Protein AF-A0A354NUY8-F1 (afdb_monomer_lite)

Radius of gyration: 17.68 Å; chains: 1; bounding box: 40×22×43 Å

Foldseek 3Di:
DVVVVVVVLVVVVVPDDPVCNVVVVVVVVVVVVCVVVVVVVLVVCCVPPHNVVSVVVVVVVVVVVVVVCVVVPPVVVVPD

Secondary structure (DSSP, 8-state):
-HHHHHHHHHHHHHSS-TTTHHHHHHHHHHHHHHHHHHHHHHHHHHHHT-HHHHHHHHHHHHHHHHHHHHHH-HHHHT--

Sequence (80 aa):
DAGRQTLNQVMIMEEVDDEYRGRVMSIFMMIWGMMPLGVLPAGLLAEAVSGQFAVGVMATLLILVTFVLWATQKQLRNHM

pLDDT: mean 80.73, std 9.4, range [49.34, 92.0]

Structure (mmCIF, N/CA/C/O backbone):
data_AF-A0A354NUY8-F1
#
_entry.id   AF-A0A354NUY8-F1
#
loop_
_atom_site.group_PDB
_atom_site.id
_atom_site.type_symbol
_atom_site.label_atom_id
_atom_site.label_alt_id
_atom_site.label_comp_id
_atom_site.label_asym_id
_atom_site.label_entity_id
_atom_site.label_seq_id
_atom_site.pdbx_PDB_ins_code
_atom_site.Cartn_x
_atom_site.Cartn_y
_atom_site.Cartn_z
_atom_site.occupancy
_atom_site.B_iso_or_equiv
_atom_site.auth_seq_id
_atom_site.auth_comp_id
_atom_site.auth_asym_id
_atom_site.auth_atom_id
_atom_site.pdbx_PDB_model_num
ATOM 1 N N . ASP A 1 1 ? 0.445 12.396 6.538 1.00 67.31 1 ASP A N 1
ATOM 2 C CA . ASP A 1 1 ? 0.247 10.938 6.699 1.00 67.31 1 ASP A CA 1
ATOM 3 C C . ASP A 1 1 ? 0.163 10.443 8.129 1.00 67.31 1 ASP A C 1
ATOM 5 O O . ASP A 1 1 ? -0.843 9.813 8.436 1.00 67.31 1 ASP A O 1
ATOM 9 N N . ALA A 1 2 ? 1.112 10.772 9.013 1.00 74.62 2 ALA A N 1
ATOM 10 C CA . ALA A 1 2 ? 1.083 10.325 10.414 1.00 74.62 2 ALA A CA 1
ATOM 11 C C . ALA A 1 2 ? -0.272 10.581 11.108 1.00 74.62 2 ALA A C 1
ATOM 13 O O . ALA A 1 2 ? -0.884 9.647 11.605 1.00 74.62 2 ALA A O 1
ATOM 14 N N . GLY A 1 3 ? -0.822 11.801 11.018 1.00 82.06 3 GLY A N 1
ATOM 15 C CA . GLY A 1 3 ? -2.120 12.122 11.631 1.00 82.06 3 GLY A CA 1
ATOM 16 C C . GLY A 1 3 ? -3.306 11.299 11.104 1.00 82.06 3 GLY A C 1
ATOM 17 O O . GLY A 1 3 ? -4.185 10.936 11.875 1.00 82.06 3 GLY A O 1
ATOM 18 N N . ARG A 1 4 ? -3.320 10.931 9.814 1.00 84.00 4 ARG A N 1
ATOM 19 C CA . ARG A 1 4 ? -4.381 10.079 9.238 1.00 84.00 4 ARG A CA 1
ATOM 20 C C . ARG A 1 4 ? -4.282 8.645 9.754 1.00 84.00 4 ARG A C 1
ATOM 22 O O . ARG A 1 4 ? -5.299 8.027 10.042 1.00 84.00 4 ARG A O 1
ATOM 29 N N . GLN A 1 5 ? -3.061 8.126 9.865 1.00 83.25 5 GLN A N 1
ATOM 30 C CA . GLN A 1 5 ? -2.810 6.783 10.388 1.00 83.25 5 GLN A CA 1
ATOM 31 C C . GLN A 1 5 ? -3.139 6.698 11.879 1.00 83.25 5 GLN A C 1
ATOM 33 O O . GLN A 1 5 ? -3.775 5.734 12.298 1.00 83.25 5 GLN A O 1
ATOM 38 N N . THR A 1 6 ? -2.783 7.727 12.653 1.00 84.50 6 THR A N 1
ATOM 39 C CA . THR A 1 6 ? -3.131 7.820 14.074 1.00 84.50 6 THR A CA 1
ATOM 40 C C . THR A 1 6 ? -4.643 7.872 14.271 1.00 84.50 6 THR A C 1
ATOM 42 O O . THR A 1 6 ? -5.163 7.092 15.058 1.00 84.50 6 THR A O 1
ATOM 45 N N . LEU A 1 7 ? -5.371 8.708 13.520 1.00 84.88 7 LEU A N 1
ATOM 46 C CA . LEU A 1 7 ? -6.839 8.755 13.600 1.00 84.88 7 LEU A CA 1
ATOM 47 C C . LEU A 1 7 ? -7.484 7.410 13.244 1.00 84.88 7 LEU A C 1
ATOM 49 O O . LEU A 1 7 ? -8.403 6.972 13.926 1.00 84.88 7 LEU A O 1
ATOM 53 N N . ASN A 1 8 ? -6.977 6.730 12.213 1.00 84.25 8 ASN A N 1
ATOM 54 C CA . ASN A 1 8 ? -7.474 5.411 11.828 1.00 84.25 8 ASN A CA 1
ATOM 55 C C . ASN A 1 8 ? -7.273 4.372 12.947 1.00 84.25 8 ASN A C 1
ATOM 57 O O . ASN A 1 8 ? -8.190 3.631 13.281 1.00 84.25 8 ASN A O 1
ATOM 61 N N . GLN A 1 9 ? -6.096 4.357 13.578 1.00 82.75 9 GLN A N 1
ATOM 62 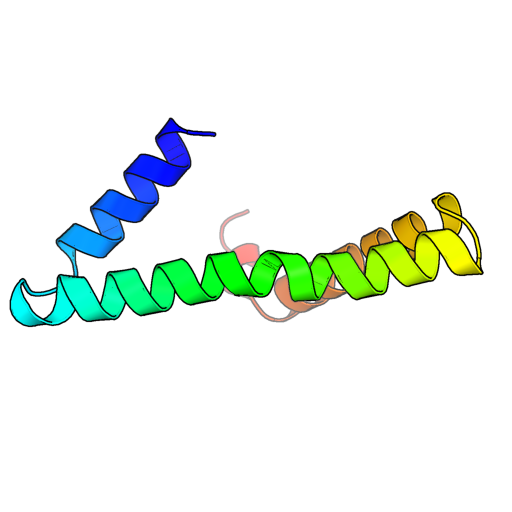C CA . GLN A 1 9 ? -5.827 3.471 14.715 1.00 82.75 9 GLN A CA 1
ATOM 63 C C . GLN A 1 9 ? -6.712 3.790 15.925 1.00 82.75 9 GLN A C 1
ATOM 65 O O . GLN A 1 9 ? -7.181 2.868 16.583 1.00 82.75 9 GLN A O 1
ATOM 70 N N . VAL A 1 10 ? -6.965 5.072 16.202 1.00 84.56 10 VAL A N 1
ATOM 71 C CA . VAL A 1 10 ? -7.837 5.491 17.310 1.00 84.56 10 VAL A CA 1
ATOM 72 C C . VAL A 1 10 ? -9.270 5.011 17.091 1.00 84.56 10 VAL A C 1
ATOM 74 O O . VAL A 1 10 ? -9.819 4.400 17.999 1.00 84.56 10 VAL A O 1
ATOM 77 N N . MET A 1 11 ? -9.836 5.185 15.891 1.00 84.06 11 MET A N 1
ATOM 78 C CA . MET A 1 11 ? -11.191 4.695 15.585 1.00 84.06 11 MET A CA 1
ATOM 79 C C . MET A 1 11 ? -11.306 3.173 15.735 1.00 84.06 11 MET A C 1
ATOM 81 O O . MET A 1 11 ? -12.285 2.673 16.276 1.00 84.06 11 MET A O 1
ATOM 85 N N . ILE A 1 12 ? -10.287 2.421 15.303 1.00 82.38 12 ILE A N 1
ATOM 86 C CA . ILE A 1 12 ? -10.262 0.962 15.487 1.00 82.38 12 ILE A CA 1
ATOM 87 C C . ILE A 1 12 ? -10.246 0.602 16.979 1.00 82.38 12 ILE A C 1
ATOM 89 O O . ILE A 1 12 ? -10.913 -0.338 17.386 1.00 82.38 12 ILE A O 1
ATOM 93 N N . MET A 1 13 ? -9.492 1.331 17.802 1.00 80.69 13 MET A N 1
ATOM 94 C CA . MET A 1 13 ? -9.394 1.066 19.244 1.00 80.69 13 MET A CA 1
ATOM 95 C C . MET A 1 13 ? -10.620 1.542 20.040 1.00 80.69 13 MET A C 1
ATOM 97 O O . MET A 1 13 ? -10.838 1.064 21.156 1.00 80.69 13 MET A O 1
ATOM 101 N N . GLU A 1 14 ? -11.396 2.472 19.485 1.00 86.06 14 GLU A N 1
ATOM 102 C CA . GLU A 1 14 ? -12.668 2.951 20.036 1.00 86.06 14 GLU A CA 1
ATOM 103 C C . GLU A 1 14 ? -13.784 1.911 19.866 1.00 86.06 14 GLU A C 1
ATOM 105 O O . GLU A 1 14 ? -14.524 1.660 20.811 1.00 86.06 14 GLU A O 1
ATOM 110 N N . GLU A 1 15 ? -13.842 1.244 18.711 1.00 85.00 1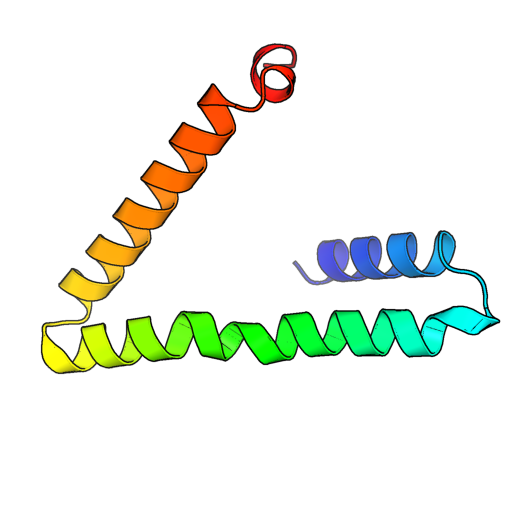5 GLU A N 1
ATOM 111 C CA . GLU A 1 15 ? -14.854 0.217 18.399 1.00 85.00 15 GLU A CA 1
ATOM 112 C C . GLU A 1 15 ? -14.550 -1.174 18.986 1.00 85.00 15 GLU A C 1
ATOM 114 O O . GLU A 1 15 ? -15.374 -2.085 18.920 1.00 85.00 15 GLU A O 1
ATOM 119 N N . VAL A 1 16 ? -13.352 -1.382 19.536 1.00 83.56 16 VAL A N 1
ATOM 120 C CA . VAL A 1 16 ? -12.911 -2.692 20.033 1.00 83.56 16 VAL A CA 1
ATOM 121 C C . VAL A 1 16 ? -12.974 -2.739 21.554 1.00 83.56 16 VAL A C 1
ATOM 123 O O . VAL A 1 16 ? -12.291 -1.966 22.234 1.00 83.56 16 VAL A O 1
ATOM 126 N N . ASP A 1 17 ? -13.722 -3.713 22.082 1.00 82.88 17 ASP A N 1
ATOM 127 C CA . ASP A 1 17 ? -13.790 -3.986 23.521 1.00 82.88 17 ASP A CA 1
ATOM 128 C C . ASP A 1 17 ? -12.398 -4.249 24.114 1.00 82.88 17 ASP A C 1
ATOM 130 O O . ASP A 1 17 ? -11.536 -4.879 23.489 1.00 82.88 17 ASP A O 1
ATOM 134 N N . ASP A 1 18 ? -12.194 -3.813 25.361 1.00 77.00 18 ASP A N 1
ATOM 135 C CA . ASP A 1 18 ? -10.902 -3.867 26.062 1.00 77.00 18 ASP A CA 1
ATOM 136 C C . ASP A 1 18 ? -10.259 -5.267 26.063 1.00 77.00 18 ASP A C 1
ATOM 138 O O . ASP A 1 18 ? -9.039 -5.397 25.943 1.00 77.00 18 ASP A O 1
ATOM 142 N N . GLU A 1 19 ? -11.074 -6.325 26.111 1.00 82.56 19 GLU A N 1
ATOM 143 C CA . GLU A 1 19 ? -10.624 -7.723 26.084 1.00 82.56 19 GLU A CA 1
ATOM 144 C C . GLU A 1 19 ? -9.993 -8.135 24.736 1.00 82.56 19 GLU A C 1
ATOM 146 O O . GLU A 1 19 ? -9.096 -8.984 24.688 1.00 82.56 19 GLU A O 1
ATOM 151 N N . TYR A 1 20 ? -10.404 -7.513 23.626 1.00 82.69 20 TYR A N 1
ATOM 152 C CA . TYR A 1 20 ? -9.968 -7.880 22.273 1.00 82.69 20 TYR A CA 1
ATOM 153 C C . TYR A 1 20 ? -8.901 -6.956 21.685 1.00 82.69 20 TYR A C 1
ATOM 155 O O . TYR A 1 20 ? -8.306 -7.304 20.659 1.00 82.69 20 TYR A O 1
ATOM 163 N N . ARG A 1 21 ? -8.580 -5.834 22.342 1.00 81.50 21 ARG A N 1
ATOM 164 C CA . ARG A 1 21 ? -7.586 -4.852 21.865 1.00 81.50 21 ARG A CA 1
ATOM 165 C C . ARG A 1 21 ? -6.247 -5.486 21.492 1.00 81.50 21 ARG A C 1
ATOM 167 O O . ARG A 1 21 ? -5.723 -5.229 20.410 1.00 81.50 21 ARG A O 1
ATOM 174 N N . GLY A 1 22 ? -5.725 -6.393 22.322 1.00 82.62 22 GLY A N 1
ATOM 175 C CA . GLY A 1 22 ? -4.464 -7.096 22.042 1.00 82.62 22 GLY A CA 1
ATOM 176 C C . GLY A 1 22 ? -4.514 -7.993 20.795 1.00 82.62 22 GLY A C 1
ATOM 177 O O . GLY A 1 22 ? -3.540 -8.078 20.041 1.00 82.62 22 GLY A O 1
ATOM 178 N N . ARG A 1 23 ? -5.664 -8.625 20.525 1.00 86.44 23 ARG A N 1
ATOM 179 C CA . ARG A 1 23 ? -5.866 -9.478 19.340 1.00 86.44 23 ARG A CA 1
ATOM 180 C C . ARG A 1 23 ? -6.035 -8.642 18.077 1.00 86.44 23 ARG A C 1
ATOM 182 O O . ARG A 1 23 ? -5.412 -8.950 17.064 1.00 86.44 23 ARG A O 1
ATOM 189 N N . VAL A 1 24 ? -6.808 -7.561 18.150 1.00 85.25 24 VAL A N 1
ATOM 190 C CA . VAL A 1 24 ? -6.987 -6.637 17.022 1.00 85.25 24 VAL A CA 1
ATOM 191 C C . VAL A 1 24 ? -5.663 -5.981 16.648 1.00 85.25 24 VAL A C 1
ATOM 193 O O . VAL A 1 24 ? -5.312 -5.961 15.470 1.00 85.25 24 VAL A O 1
ATOM 196 N N . MET A 1 25 ? -4.867 -5.557 17.631 1.00 84.94 25 MET A N 1
ATOM 197 C CA . MET A 1 25 ? -3.530 -5.021 17.369 1.00 84.94 25 MET A CA 1
ATOM 198 C C . MET A 1 25 ? -2.586 -6.062 16.759 1.00 84.94 25 MET A C 1
ATOM 200 O O . MET A 1 25 ? -1.782 -5.722 15.894 1.00 84.94 25 MET A O 1
ATOM 204 N N . SER A 1 26 ? -2.710 -7.338 17.135 1.00 85.81 26 SER A N 1
ATOM 205 C CA . SER A 1 26 ? -1.925 -8.422 16.526 1.00 85.81 26 SER A CA 1
ATOM 206 C C . SER A 1 26 ? -2.294 -8.646 15.054 1.00 85.81 26 SER A C 1
ATOM 208 O O . SER A 1 26 ? -1.410 -8.775 14.208 1.00 85.81 26 SER A O 1
ATOM 210 N N . ILE A 1 27 ? -3.588 -8.623 14.721 1.00 85.44 27 ILE A N 1
ATOM 211 C CA . ILE A 1 27 ? -4.065 -8.702 13.329 1.00 85.44 27 ILE A CA 1
ATOM 212 C C . ILE A 1 27 ? -3.616 -7.467 12.541 1.00 85.44 27 ILE A C 1
ATOM 214 O O . ILE A 1 27 ? -3.137 -7.592 11.415 1.00 85.44 27 ILE A O 1
ATOM 218 N N . PHE A 1 28 ? -3.707 -6.280 13.142 1.00 85.31 28 PHE A N 1
ATOM 219 C CA . PHE A 1 28 ? -3.234 -5.042 12.530 1.00 85.31 28 PHE A CA 1
ATOM 220 C C . PHE A 1 28 ? -1.737 -5.117 12.203 1.00 85.31 28 PHE A C 1
ATOM 222 O O . PHE A 1 28 ? -1.333 -4.809 11.083 1.00 85.31 28 PHE A O 1
ATOM 229 N N . MET A 1 29 ? -0.914 -5.609 13.131 1.00 85.44 29 MET A N 1
ATOM 230 C CA . MET A 1 29 ? 0.516 -5.832 12.891 1.00 85.44 29 MET A CA 1
ATOM 231 C C . MET A 1 29 ? 0.773 -6.887 11.810 1.00 85.44 29 MET A C 1
ATOM 233 O O . MET A 1 29 ? 1.691 -6.721 11.008 1.00 85.44 29 MET A O 1
ATOM 237 N N . MET A 1 30 ? -0.052 -7.933 11.721 1.00 88.69 30 MET A N 1
ATOM 238 C CA . MET A 1 30 ? 0.047 -8.929 10.651 1.00 88.69 30 MET A CA 1
ATOM 239 C C . MET A 1 30 ? -0.186 -8.306 9.268 1.00 88.69 30 MET A C 1
ATOM 241 O O . MET A 1 30 ? 0.536 -8.634 8.331 1.00 88.69 30 MET A O 1
ATOM 245 N N . ILE A 1 31 ? -1.129 -7.366 9.137 1.00 85.75 31 ILE A N 1
ATOM 246 C CA . ILE A 1 31 ? -1.359 -6.626 7.882 1.00 85.75 31 ILE A CA 1
ATOM 247 C C . ILE A 1 31 ? -0.101 -5.854 7.472 1.00 85.75 31 ILE A C 1
ATOM 249 O O . ILE A 1 31 ? 0.327 -5.939 6.321 1.00 85.75 31 ILE A O 1
ATOM 253 N N . TRP A 1 32 ? 0.541 -5.165 8.417 1.00 83.69 32 TRP A N 1
ATOM 254 C CA . TRP A 1 32 ? 1.814 -4.488 8.155 1.00 83.69 32 TRP A CA 1
ATOM 255 C C . TRP A 1 32 ? 2.943 -5.469 7.816 1.00 83.69 32 TRP A C 1
ATOM 257 O O . TRP A 1 32 ? 3.743 -5.189 6.927 1.00 83.69 32 TRP A O 1
ATOM 267 N N . GLY A 1 33 ? 2.971 -6.646 8.446 1.00 84.75 33 GLY A N 1
ATOM 268 C CA . GLY A 1 33 ? 3.903 -7.729 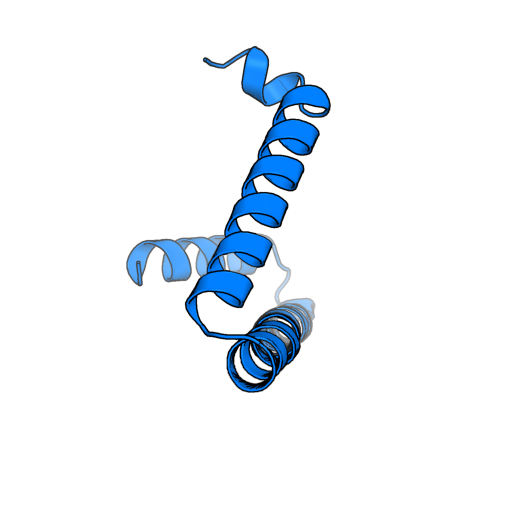8.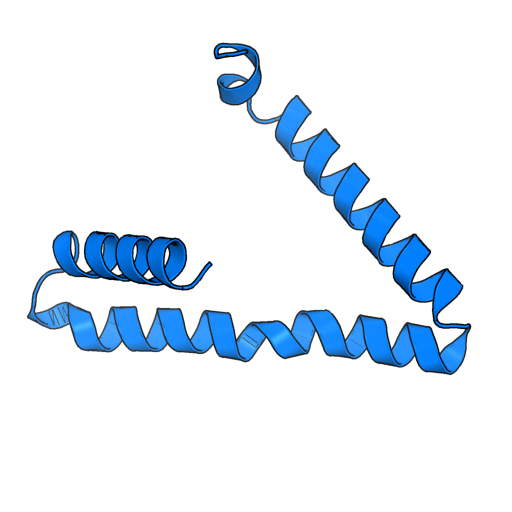121 1.00 84.75 33 GLY A CA 1
ATOM 269 C C . GLY A 1 33 ? 3.678 -8.364 6.743 1.00 84.75 33 GLY A C 1
ATOM 270 O O . GLY A 1 33 ? 4.612 -8.921 6.171 1.00 84.75 33 G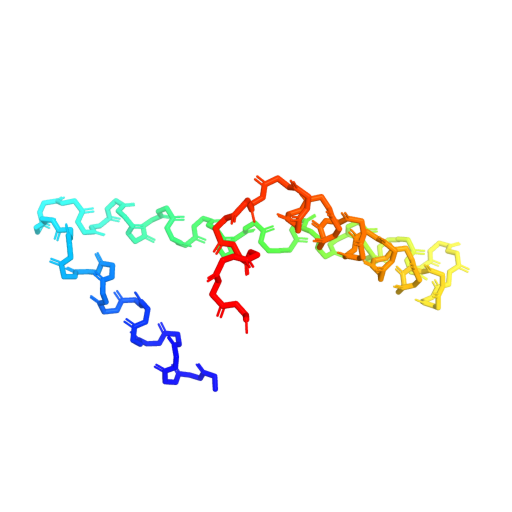LY A O 1
ATOM 271 N N . MET A 1 34 ? 2.476 -8.243 6.172 1.00 85.50 34 MET A N 1
ATOM 272 C CA . MET A 1 34 ? 2.165 -8.701 4.812 1.00 85.50 34 MET A CA 1
ATOM 273 C C . MET A 1 34 ? 2.534 -7.682 3.725 1.00 85.50 34 MET A C 1
ATOM 275 O O . MET A 1 34 ? 2.673 -8.067 2.567 1.00 85.50 34 MET A O 1
ATOM 279 N N . MET A 1 35 ? 2.754 -6.409 4.064 1.00 85.50 35 MET A N 1
ATOM 280 C CA . MET A 1 35 ? 3.231 -5.389 3.116 1.00 85.50 35 MET A CA 1
ATOM 281 C C . MET A 1 35 ? 4.459 -5.830 2.293 1.00 85.50 35 MET A C 1
ATOM 283 O O . MET A 1 35 ? 4.412 -5.713 1.065 1.00 85.50 35 MET A O 1
ATOM 287 N N . PRO A 1 36 ? 5.541 -6.377 2.891 1.00 80.81 36 PRO A N 1
ATOM 288 C CA . PRO A 1 36 ? 6.687 -6.849 2.117 1.00 80.81 36 PRO A CA 1
ATOM 289 C C . PRO A 1 36 ? 6.332 -7.988 1.160 1.00 80.81 36 PRO A C 1
ATOM 291 O O . PRO A 1 36 ? 6.927 -8.060 0.094 1.00 80.81 36 PRO A O 1
ATOM 294 N N . LEU A 1 37 ? 5.333 -8.829 1.452 1.00 85.44 37 LEU A N 1
ATOM 295 C CA . LEU A 1 37 ? 4.913 -9.888 0.524 1.00 85.44 37 LEU A CA 1
ATOM 296 C C . LEU A 1 37 ? 4.362 -9.333 -0.794 1.00 85.44 37 LEU A C 1
ATOM 298 O O . LEU A 1 37 ? 4.484 -9.995 -1.819 1.00 85.44 37 LEU A O 1
ATOM 302 N N . GLY A 1 38 ? 3.795 -8.123 -0.793 1.00 80.69 38 GLY A N 1
ATOM 303 C CA . GLY A 1 38 ? 3.395 -7.436 -2.023 1.00 80.69 38 GLY A CA 1
ATOM 304 C C . GLY A 1 38 ? 4.574 -6.803 -2.769 1.00 80.69 38 GLY A C 1
ATOM 305 O O . GLY A 1 38 ? 4.602 -6.792 -3.997 1.00 80.69 38 GLY A O 1
ATOM 306 N N . VAL A 1 39 ? 5.570 -6.302 -2.034 1.00 80.69 39 VAL A N 1
ATOM 307 C CA . VAL A 1 39 ? 6.730 -5.592 -2.605 1.00 80.69 39 VAL A CA 1
ATOM 308 C C . VAL A 1 39 ? 7.807 -6.553 -3.115 1.00 80.69 39 VAL A C 1
ATOM 310 O O . VAL A 1 39 ? 8.445 -6.271 -4.123 1.00 80.69 39 VAL A O 1
ATOM 313 N N . LEU A 1 40 ? 7.990 -7.708 -2.474 1.00 83.94 40 LEU A N 1
ATOM 314 C CA . LEU A 1 40 ? 8.972 -8.729 -2.852 1.00 83.94 40 LEU A CA 1
ATOM 315 C C . LEU A 1 40 ? 8.836 -9.220 -4.307 1.00 83.94 40 LEU A C 1
ATOM 317 O O . LEU A 1 40 ? 9.825 -9.148 -5.037 1.00 83.94 40 LEU A O 1
ATOM 321 N N . PRO A 1 41 ? 7.662 -9.678 -4.788 1.00 79.31 41 PRO A N 1
ATOM 322 C CA . PRO A 1 41 ? 7.515 -10.096 -6.181 1.00 79.31 41 PRO A CA 1
ATOM 323 C C . PRO A 1 41 ? 7.704 -8.925 -7.151 1.00 79.31 41 PRO A C 1
ATOM 325 O O . PRO A 1 41 ? 8.257 -9.115 -8.232 1.00 79.31 41 PRO A O 1
ATOM 328 N N . ALA A 1 42 ? 7.315 -7.707 -6.763 1.00 78.75 42 ALA A N 1
ATOM 329 C CA . ALA A 1 42 ? 7.552 -6.514 -7.572 1.00 78.75 42 ALA A CA 1
ATOM 330 C C . ALA A 1 42 ? 9.052 -6.182 -7.691 1.00 78.75 42 ALA A C 1
ATOM 332 O O . ALA A 1 42 ? 9.516 -5.846 -8.779 1.00 78.75 42 ALA A O 1
ATOM 333 N N . GLY A 1 43 ? 9.815 -6.331 -6.604 1.00 80.31 43 GLY A N 1
ATOM 334 C CA . GLY A 1 43 ? 11.271 -6.162 -6.587 1.00 80.31 43 GLY A CA 1
ATOM 335 C C . GLY A 1 43 ? 11.996 -7.212 -7.430 1.00 80.31 43 GLY A C 1
ATOM 336 O O . GLY A 1 43 ? 12.842 -6.862 -8.247 1.00 80.31 43 GLY A O 1
ATOM 337 N N . LEU A 1 44 ? 11.595 -8.483 -7.328 1.00 81.88 44 LEU A N 1
ATOM 338 C CA . LEU A 1 44 ? 12.155 -9.559 -8.158 1.00 81.88 44 LEU A CA 1
ATOM 339 C C . LEU A 1 44 ? 11.888 -9.336 -9.655 1.00 81.88 44 LEU A C 1
ATOM 341 O O . LEU A 1 44 ? 12.772 -9.546 -10.484 1.00 81.88 44 LEU A O 1
ATOM 345 N N . LEU A 1 45 ? 10.690 -8.869 -10.017 1.00 80.12 45 LEU A N 1
ATOM 346 C CA . LEU A 1 45 ? 10.367 -8.504 -11.401 1.00 80.12 45 LEU A CA 1
ATOM 347 C C . LEU A 1 45 ? 11.173 -7.288 -11.885 1.00 80.12 45 LEU A C 1
ATOM 349 O O . LEU A 1 45 ? 11.534 -7.219 -13.064 1.00 80.12 45 LEU A O 1
ATOM 353 N N . ALA A 1 46 ? 11.471 -6.346 -10.986 1.00 82.44 46 ALA A N 1
ATOM 354 C CA . ALA A 1 46 ? 12.290 -5.177 -11.289 1.00 82.44 46 ALA A CA 1
ATOM 355 C C . ALA A 1 46 ? 13.747 -5.556 -11.587 1.00 82.44 46 ALA A C 1
ATOM 357 O O . ALA A 1 46 ? 14.338 -4.989 -12.506 1.00 82.44 46 ALA A O 1
ATOM 358 N N . GLU A 1 47 ? 14.300 -6.525 -10.853 1.00 81.56 47 GLU A N 1
ATOM 359 C CA . GLU A 1 47 ? 15.655 -7.046 -11.072 1.00 81.56 47 GLU A CA 1
ATOM 360 C C . GLU A 1 47 ? 15.750 -7.936 -12.319 1.00 81.56 47 GLU A C 1
ATOM 362 O O . GLU A 1 47 ? 16.721 -7.838 -13.066 1.00 81.56 47 GLU A O 1
ATOM 367 N N . ALA A 1 48 ? 14.746 -8.783 -12.573 1.00 81.94 48 ALA A N 1
ATOM 368 C CA . ALA A 1 48 ? 14.792 -9.756 -13.666 1.00 81.94 48 ALA A CA 1
ATOM 369 C C . ALA A 1 48 ? 14.577 -9.145 -15.063 1.00 81.94 48 ALA A C 1
ATOM 371 O O . ALA A 1 48 ? 15.149 -9.635 -16.035 1.00 81.94 48 ALA A O 1
ATOM 372 N N . VAL A 1 49 ? 13.728 -8.117 -15.185 1.00 78.75 49 VAL A N 1
ATOM 373 C CA . VAL A 1 49 ? 13.338 -7.551 -16.492 1.00 78.75 49 VAL A CA 1
ATOM 374 C C . VAL A 1 49 ? 13.781 -6.100 -16.621 1.00 78.75 49 VAL A C 1
ATOM 376 O O . VAL A 1 49 ? 14.473 -5.742 -17.570 1.00 78.75 49 VAL A O 1
ATOM 379 N N . SER A 1 50 ? 13.332 -5.249 -15.701 1.00 78.50 50 SER A N 1
ATOM 380 C CA . SER A 1 50 ? 13.760 -3.858 -15.507 1.00 78.50 50 SER A CA 1
ATOM 381 C C . SER A 1 50 ? 12.821 -3.189 -14.504 1.00 78.50 50 SER A C 1
ATOM 383 O O . SER A 1 50 ? 11.623 -3.489 -14.458 1.00 78.50 50 SER A O 1
ATOM 385 N N . GLY A 1 51 ? 13.324 -2.199 -13.762 1.00 80.44 51 GLY A N 1
ATOM 386 C CA . GLY A 1 51 ? 12.490 -1.400 -12.859 1.00 80.44 51 GLY A CA 1
ATOM 387 C C . GLY A 1 51 ? 11.313 -0.718 -13.568 1.00 80.44 51 GLY A C 1
ATOM 388 O O . GLY A 1 51 ? 10.212 -0.668 -13.026 1.00 80.44 51 GLY A O 1
ATOM 389 N N . GLN A 1 52 ? 11.501 -0.269 -14.814 1.00 81.06 52 GLN A N 1
ATOM 390 C CA . GLN A 1 52 ? 10.436 0.362 -15.599 1.00 81.06 52 GLN A CA 1
ATOM 391 C C . GLN A 1 52 ? 9.305 -0.620 -15.940 1.00 81.06 52 GLN A C 1
ATOM 393 O O . GLN A 1 52 ? 8.132 -0.255 -15.848 1.00 81.06 52 GLN A O 1
ATOM 398 N N . PHE A 1 53 ? 9.639 -1.866 -16.290 1.00 81.94 53 PHE A N 1
ATOM 399 C CA . PHE A 1 53 ? 8.632 -2.891 -16.555 1.00 81.94 53 PHE A CA 1
ATOM 400 C C . PHE A 1 53 ? 7.853 -3.258 -15.284 1.00 81.94 53 PHE A C 1
ATOM 402 O O . PHE A 1 53 ? 6.625 -3.315 -15.317 1.00 81.94 53 PHE A O 1
ATOM 409 N N . ALA A 1 54 ? 8.538 -3.418 -14.147 1.00 81.44 54 ALA A N 1
ATOM 410 C CA . ALA A 1 54 ? 7.893 -3.730 -12.871 1.00 81.44 54 ALA A CA 1
ATOM 411 C C . ALA A 1 54 ? 6.907 -2.639 -12.422 1.00 81.44 54 ALA A C 1
ATOM 413 O O . ALA A 1 54 ? 5.769 -2.942 -12.057 1.00 81.44 54 ALA A O 1
ATOM 414 N N . VAL A 1 55 ? 7.298 -1.364 -12.529 1.00 84.12 55 VAL A N 1
ATOM 415 C CA . VAL A 1 55 ? 6.402 -0.234 -12.232 1.00 84.12 55 VAL A CA 1
ATOM 416 C C . VAL A 1 55 ? 5.212 -0.209 -13.198 1.00 84.12 55 VAL A C 1
ATOM 418 O O . VAL A 1 55 ? 4.084 0.020 -12.764 1.00 84.12 55 VAL A O 1
ATOM 421 N N . GLY A 1 56 ? 5.427 -0.510 -14.483 1.00 85.94 56 GLY A N 1
ATOM 422 C CA . GLY A 1 56 ? 4.352 -0.617 -15.476 1.00 85.94 56 GLY A CA 1
ATOM 423 C C . GLY A 1 56 ? 3.318 -1.700 -15.139 1.00 85.94 56 GLY A C 1
ATOM 424 O O . GLY A 1 56 ? 2.111 -1.462 -15.246 1.00 85.94 56 GLY A O 1
ATOM 425 N N . VAL A 1 57 ? 3.769 -2.865 -14.666 1.00 85.75 57 VAL A N 1
ATOM 426 C CA . VAL A 1 57 ? 2.886 -3.953 -14.208 1.00 85.75 57 VAL A CA 1
ATOM 427 C C . VAL A 1 57 ? 2.085 -3.527 -12.976 1.00 85.75 57 VAL A C 1
ATOM 429 O O . VAL A 1 57 ? 0.866 -3.702 -12.953 1.00 85.75 57 VAL A O 1
ATOM 432 N N . MET A 1 58 ? 2.731 -2.911 -11.981 1.00 85.56 58 MET A N 1
ATOM 433 C CA . MET A 1 58 ? 2.042 -2.410 -10.785 1.00 85.56 58 MET A CA 1
ATOM 434 C C . MET A 1 58 ? 1.007 -1.329 -11.120 1.00 85.56 58 MET A C 1
ATOM 436 O O . MET A 1 58 ? -0.104 -1.359 -10.591 1.00 85.56 58 MET A O 1
ATOM 440 N N . ALA A 1 59 ? 1.335 -0.405 -12.028 1.00 86.38 59 ALA A N 1
ATOM 441 C CA . ALA A 1 59 ? 0.412 0.632 -12.483 1.00 86.38 59 ALA A CA 1
ATOM 442 C C . ALA A 1 59 ? -0.801 0.033 -13.210 1.00 86.38 59 ALA A C 1
ATOM 444 O O . ALA A 1 59 ? -1.936 0.438 -12.963 1.00 86.38 59 ALA A O 1
ATOM 445 N N . THR A 1 60 ? -0.576 -0.975 -14.057 1.00 89.44 60 THR A N 1
ATOM 446 C CA . THR A 1 60 ? -1.654 -1.673 -14.771 1.00 89.44 60 THR A CA 1
ATOM 447 C C . THR A 1 60 ? -2.570 -2.418 -13.800 1.00 89.44 60 THR A C 1
ATOM 449 O O . THR A 1 60 ? -3.792 -2.311 -13.904 1.00 89.44 60 THR A O 1
ATOM 452 N N . LEU A 1 61 ? -2.001 -3.117 -12.811 1.00 88.62 61 LEU A N 1
ATOM 453 C CA . LEU A 1 61 ? -2.766 -3.766 -11.743 1.00 88.62 61 LEU A CA 1
ATOM 454 C C . LEU A 1 61 ? -3.603 -2.760 -10.949 1.00 88.62 61 LEU A C 1
ATOM 456 O O . LEU A 1 61 ? -4.776 -3.019 -10.689 1.00 88.62 61 LEU A O 1
ATOM 460 N N . LEU A 1 62 ? -3.034 -1.601 -10.607 1.00 88.62 62 LEU A N 1
ATOM 461 C CA . LEU A 1 62 ? -3.751 -0.548 -9.891 1.00 88.62 62 LEU A CA 1
ATOM 462 C C . LEU A 1 62 ? -4.946 -0.039 -10.703 1.00 88.62 62 LEU A C 1
ATOM 464 O O . LEU A 1 62 ? -6.053 0.009 -10.174 1.00 88.62 62 LEU A O 1
ATOM 468 N N . ILE A 1 63 ? -4.756 0.261 -11.992 1.00 91.19 63 ILE A N 1
ATOM 469 C CA . ILE A 1 63 ? -5.841 0.704 -12.883 1.00 91.19 63 ILE A CA 1
ATOM 470 C C . ILE A 1 63 ? -6.946 -0.354 -12.970 1.00 91.19 63 ILE A C 1
ATOM 472 O O . ILE A 1 63 ? -8.124 -0.012 -12.869 1.00 91.19 63 ILE A O 1
ATOM 476 N N . LEU A 1 64 ? -6.585 -1.634 -13.114 1.00 92.00 64 LEU A N 1
ATOM 477 C CA . LEU A 1 64 ? -7.554 -2.731 -13.154 1.00 92.00 64 LEU A CA 1
ATOM 478 C C . LEU A 1 64 ? -8.369 -2.810 -11.862 1.00 92.00 64 LEU A C 1
ATOM 480 O O . LEU A 1 64 ? -9.595 -2.873 -11.921 1.00 92.00 64 LEU A O 1
ATOM 484 N N . VAL A 1 65 ? -7.715 -2.755 -10.700 1.00 88.69 65 VAL A N 1
ATOM 485 C CA . VAL A 1 65 ? -8.402 -2.781 -9.400 1.00 88.69 65 VAL A CA 1
ATOM 486 C C . VAL A 1 65 ? -9.310 -1.565 -9.247 1.00 88.69 65 VAL A C 1
ATOM 488 O O . VAL A 1 65 ? -10.471 -1.720 -8.872 1.00 88.69 65 VAL A O 1
ATOM 491 N N . THR A 1 66 ? -8.835 -0.366 -9.586 1.00 86.81 66 THR A N 1
ATOM 492 C CA . THR A 1 66 ? -9.653 0.853 -9.554 1.00 86.81 66 THR A CA 1
ATOM 493 C C . THR A 1 66 ? -10.872 0.732 -10.465 1.00 86.81 66 THR A C 1
ATOM 495 O O . THR A 1 66 ? -11.973 1.084 -10.048 1.00 86.81 66 THR A O 1
ATOM 498 N N . PHE A 1 67 ? -10.715 0.190 -11.672 1.00 89.00 67 PHE A N 1
ATOM 499 C CA . PHE A 1 67 ? -11.821 -0.001 -12.608 1.00 89.00 67 PHE A CA 1
ATOM 500 C C . PHE A 1 67 ? -12.838 -1.034 -12.103 1.00 89.00 67 PHE A C 1
ATOM 502 O O . PHE A 1 67 ? -14.045 -0.802 -12.168 1.00 89.00 67 PHE A O 1
ATOM 509 N N . VAL A 1 68 ? -12.365 -2.149 -11.535 1.00 87.19 68 VAL A N 1
ATOM 510 C CA . VAL A 1 68 ? -13.223 -3.179 -10.926 1.00 87.19 68 VAL A CA 1
ATOM 511 C C . VAL A 1 68 ? -13.988 -2.616 -9.731 1.00 87.19 68 VAL A C 1
ATOM 513 O O . VAL A 1 68 ? -15.197 -2.837 -9.618 1.00 87.19 68 VAL A O 1
ATOM 516 N N . LEU A 1 69 ? -13.318 -1.862 -8.856 1.00 85.50 69 LEU A N 1
ATOM 517 C CA . LEU A 1 69 ? -13.959 -1.198 -7.723 1.00 85.50 69 LEU A CA 1
ATOM 518 C C . LEU A 1 69 ? -14.987 -0.173 -8.195 1.00 85.50 69 LEU A C 1
ATOM 520 O O . LEU A 1 69 ? -16.090 -0.146 -7.660 1.00 85.50 69 LEU A O 1
ATOM 524 N N . TRP A 1 70 ? -14.673 0.605 -9.228 1.00 80.69 70 TRP A N 1
ATOM 525 C CA . TRP A 1 70 ? -15.601 1.566 -9.818 1.00 80.69 70 TRP A CA 1
ATOM 526 C C . TRP A 1 70 ? -16.846 0.890 -10.413 1.00 80.69 70 TRP A C 1
ATOM 528 O O . TRP A 1 70 ? -17.966 1.349 -10.191 1.00 80.69 70 TRP A O 1
ATOM 538 N N . ALA A 1 71 ? -16.678 -0.237 -11.109 1.00 82.94 71 ALA A N 1
ATOM 539 C CA . ALA A 1 71 ? -17.791 -0.995 -11.679 1.00 82.94 71 ALA A CA 1
ATOM 540 C C . 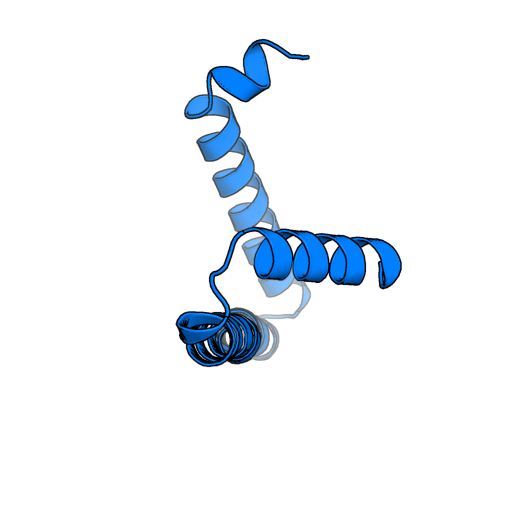ALA A 1 71 ? -18.645 -1.706 -10.610 1.00 82.94 71 ALA A C 1
ATOM 542 O O . ALA A 1 71 ? -19.866 -1.809 -10.756 1.00 82.94 71 ALA A O 1
ATOM 543 N N . THR A 1 72 ? -18.017 -2.193 -9.535 1.00 80.50 72 THR A N 1
ATOM 544 C CA . THR A 1 72 ? -18.684 -2.991 -8.490 1.00 80.50 72 THR A CA 1
ATOM 545 C C . THR A 1 72 ? -19.327 -2.108 -7.419 1.00 80.50 72 THR A C 1
ATOM 547 O O . THR A 1 72 ? -20.449 -2.373 -6.978 1.00 80.50 72 THR A O 1
ATOM 550 N N . GLN A 1 73 ? -18.666 -1.021 -7.012 1.00 72.00 73 GLN A N 1
ATOM 551 C CA . GLN A 1 73 ? -19.202 -0.090 -6.024 1.00 72.00 73 GLN A CA 1
ATOM 552 C C . GLN A 1 73 ? -20.126 0.942 -6.676 1.00 72.00 73 GLN A C 1
ATOM 554 O O . GLN A 1 73 ? -19.760 2.090 -6.926 1.00 72.00 73 GLN A O 1
ATOM 559 N N . LYS A 1 74 ? -21.403 0.564 -6.821 1.00 56.22 74 LYS A N 1
ATOM 560 C CA . LYS A 1 74 ? -22.507 1.498 -7.128 1.00 56.22 74 LYS A CA 1
ATOM 561 C C . LYS A 1 74 ? -22.590 2.682 -6.145 1.00 56.22 74 LYS A C 1
ATOM 563 O O . LYS A 1 74 ? -23.185 3.699 -6.479 1.00 56.22 74 LYS A O 1
ATOM 568 N N . GLN A 1 75 ? -21.990 2.553 -4.960 1.00 58.06 75 GLN A N 1
ATOM 569 C CA . GLN A 1 75 ? -21.969 3.561 -3.900 1.00 58.06 75 GLN A CA 1
ATOM 570 C C . GLN A 1 75 ? -20.987 4.716 -4.180 1.00 58.06 75 GLN A C 1
ATOM 572 O O . GLN A 1 75 ? -21.293 5.848 -3.818 1.00 58.06 75 GLN A O 1
ATOM 577 N N . LEU A 1 76 ? -19.877 4.477 -4.901 1.00 54.91 76 LEU A N 1
ATOM 578 C CA . LEU A 1 76 ? -18.969 5.549 -5.348 1.00 54.91 76 LEU A CA 1
ATOM 579 C C . LEU A 1 76 ? -19.590 6.394 -6.468 1.00 54.91 76 LEU A C 1
ATOM 581 O O . LEU A 1 76 ? -19.328 7.586 -6.568 1.00 54.91 76 LEU A O 1
ATOM 585 N N . ARG A 1 77 ? -20.438 5.775 -7.297 1.00 52.75 77 ARG A N 1
ATOM 586 C CA . ARG A 1 77 ? -21.128 6.450 -8.403 1.00 52.75 77 ARG A CA 1
ATOM 587 C C . ARG A 1 77 ? -22.234 7.404 -7.940 1.00 52.75 77 ARG A C 1
ATOM 589 O O . ARG A 1 77 ? -22.565 8.318 -8.677 1.00 52.75 77 ARG A O 1
ATOM 596 N N . ASN A 1 78 ? -22.814 7.189 -6.758 1.00 50.69 78 ASN A N 1
ATOM 597 C CA . ASN A 1 78 ? -23.932 8.001 -6.262 1.00 50.69 78 ASN A CA 1
ATOM 598 C C . ASN A 1 78 ? -23.502 9.246 -5.462 1.00 50.69 78 ASN A C 1
ATOM 600 O O . ASN A 1 78 ? -24.358 10.072 -5.161 1.00 50.69 78 ASN A O 1
ATOM 604 N N . HIS A 1 79 ? -22.222 9.374 -5.093 1.00 49.53 79 HIS A N 1
ATOM 605 C CA . HIS A 1 79 ? -21.705 10.489 -4.284 1.00 49.53 79 HIS A CA 1
ATOM 606 C C . HIS A 1 79 ? -20.606 11.314 -4.986 1.00 49.53 79 HIS A C 1
ATOM 608 O O . HIS A 1 79 ? -19.920 12.094 -4.326 1.00 49.53 79 HIS A O 1
ATOM 614 N N . MET A 1 80 ? -20.451 11.152 -6.304 1.00 49.34 80 MET A N 1
ATOM 615 C CA . MET A 1 80 ? -19.792 12.127 -7.187 1.00 49.34 80 MET A CA 1
ATOM 616 C C . MET A 1 80 ? -20.855 13.009 -7.833 1.00 49.34 80 MET A C 1
ATOM 618 O O . MET A 1 80 ? -20.610 14.230 -7.921 1.00 49.34 80 MET A O 1
#